Protein AF-A0A0H2UEM6-F1 (afdb_monomer_lite)

pLDDT: mean 78.52, std 19.68, range [37.38, 97.31]

Structure (mmCIF, N/CA/C/O backbone):
data_AF-A0A0H2UEM6-F1
#
_entry.id   AF-A0A0H2UEM6-F1
#
loop_
_atom_site.group_PDB
_atom_site.id
_atom_site.type_symbol
_atom_site.label_atom_id
_atom_site.label_alt_id
_atom_site.label_comp_id
_atom_site.label_asym_id
_atom_site.label_entity_id
_atom_site.label_seq_id
_atom_site.pdbx_PDB_ins_code
_atom_site.Cartn_x
_atom_site.Cartn_y
_atom_site.Cartn_z
_atom_site.occupancy
_atom_site.B_iso_or_equiv
_atom_site.auth_seq_id
_atom_site.auth_comp_id
_atom_site.auth_asym_id
_atom_site.auth_atom_id
_atom_site.pdbx_PDB_model_num
ATOM 1 N N . MET A 1 1 ? -57.113 -42.003 -3.220 1.00 55.44 1 MET A N 1
ATOM 2 C CA . MET A 1 1 ? -56.552 -43.373 -3.128 1.00 55.44 1 MET A CA 1
ATOM 3 C C . MET A 1 1 ? -57.288 -44.228 -4.151 1.00 55.44 1 MET A C 1
ATOM 5 O O . MET A 1 1 ? -58.508 -44.130 -4.165 1.00 55.44 1 MET A O 1
ATOM 9 N N . PRO A 1 2 ? -56.581 -44.899 -5.081 1.00 55.75 2 PRO A N 1
ATO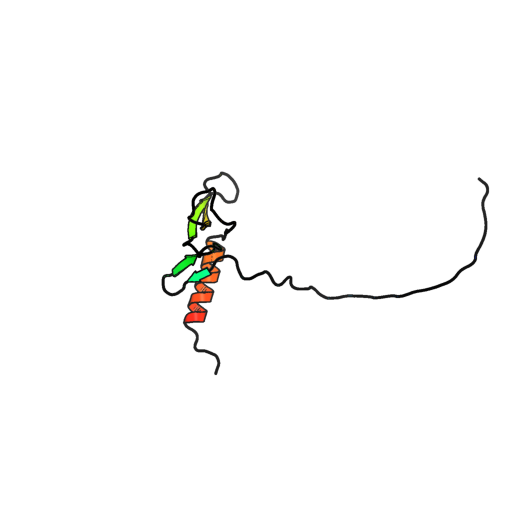M 10 C CA . PRO A 1 2 ? -56.084 -46.258 -4.812 1.00 55.75 2 PRO A CA 1
ATOM 11 C C . PRO A 1 2 ? -54.578 -46.477 -5.132 1.00 55.75 2 PRO A C 1
ATOM 13 O O . PRO A 1 2 ? -53.968 -45.598 -5.744 1.00 55.75 2 PRO A O 1
ATOM 16 N N . PRO A 1 3 ? -53.970 -47.608 -4.693 1.00 58.41 3 PRO A N 1
ATOM 17 C CA . PRO A 1 3 ? -52.530 -47.898 -4.804 1.00 58.41 3 PRO A CA 1
ATOM 18 C C . PRO A 1 3 ? -52.149 -49.117 -5.695 1.00 58.41 3 PRO A C 1
ATOM 20 O O . PRO A 1 3 ? -52.999 -49.947 -5.998 1.00 58.41 3 PRO A O 1
ATOM 23 N N . SER A 1 4 ? -50.828 -49.238 -5.965 1.00 47.62 4 SER A N 1
ATOM 24 C CA . SER A 1 4 ? -50.021 -50.455 -6.298 1.00 47.62 4 SER A CA 1
ATOM 25 C C . SER A 1 4 ? -50.177 -51.058 -7.716 1.00 47.62 4 SER A C 1
ATOM 27 O O . SER A 1 4 ? -51.300 -51.237 -8.154 1.00 47.62 4 SER A O 1
ATOM 29 N N . THR A 1 5 ? -49.185 -51.478 -8.529 1.00 54.12 5 THR A N 1
ATOM 30 C CA . THR A 1 5 ? -47.709 -51.750 -8.540 1.00 54.12 5 THR A CA 1
ATOM 31 C C . THR A 1 5 ? -47.374 -52.258 -9.997 1.00 54.12 5 THR A C 1
ATOM 33 O O . THR A 1 5 ? -48.284 -52.260 -10.819 1.00 54.12 5 THR A O 1
ATOM 36 N N . PRO A 1 6 ? -46.209 -52.853 -10.383 1.00 60.25 6 PRO A N 1
ATOM 37 C CA . PRO A 1 6 ? -44.790 -52.464 -10.283 1.00 60.25 6 PRO A CA 1
ATOM 38 C C . PRO A 1 6 ? -43.955 -52.590 -11.615 1.00 60.25 6 PRO A C 1
ATOM 40 O O . PRO A 1 6 ? -44.342 -53.247 -12.571 1.00 60.25 6 PRO A O 1
ATOM 43 N N . ARG A 1 7 ? -42.710 -52.067 -11.575 1.00 52.59 7 ARG A N 1
ATOM 44 C CA . ARG A 1 7 ? -41.428 -52.551 -12.183 1.00 52.59 7 ARG A CA 1
ATOM 45 C C . ARG A 1 7 ? -41.254 -52.790 -13.706 1.00 52.59 7 ARG A C 1
ATOM 47 O O . ARG A 1 7 ? -41.598 -53.850 -14.212 1.00 52.59 7 ARG A O 1
ATOM 54 N N . ARG A 1 8 ? -40.349 -51.994 -14.313 1.00 51.09 8 ARG A N 1
ATOM 55 C CA . ARG A 1 8 ? -39.096 -52.420 -15.017 1.00 51.09 8 ARG A CA 1
ATOM 56 C C . ARG A 1 8 ? -38.268 -51.152 -15.327 1.00 51.09 8 ARG A C 1
ATOM 58 O O . ARG A 1 8 ? -38.784 -50.258 -15.967 1.00 51.09 8 ARG A O 1
ATOM 65 N N . ALA A 1 9 ? -37.131 -50.845 -14.702 1.00 51.00 9 ALA A N 1
ATOM 66 C CA . ALA A 1 9 ? -35.797 -51.456 -14.661 1.00 51.00 9 ALA A CA 1
ATOM 67 C C . ALA A 1 9 ? -34.918 -51.218 -15.914 1.00 51.00 9 ALA A C 1
ATOM 69 O O . ALA A 1 9 ? -35.208 -51.754 -16.981 1.00 51.00 9 ALA A O 1
ATOM 70 N N . ARG A 1 10 ? -33.735 -50.627 -15.629 1.00 52.66 10 ARG A N 1
ATOM 71 C CA . ARG A 1 10 ? -32.448 -50.598 -16.376 1.00 52.66 10 ARG A CA 1
ATOM 72 C C . ARG A 1 10 ? -32.333 -49.424 -17.380 1.00 52.66 10 ARG A C 1
ATOM 74 O O . ARG A 1 10 ? -33.302 -49.122 -18.045 1.00 52.66 10 ARG A O 1
ATOM 81 N N . ARG A 1 11 ? -31.200 -48.729 -17.566 1.00 45.44 11 ARG A N 1
ATOM 82 C CA . ARG A 1 11 ? -29.790 -49.013 -17.236 1.00 45.44 11 ARG A CA 1
ATOM 83 C C . ARG A 1 11 ? -28.923 -47.759 -17.486 1.00 45.44 11 ARG A C 1
ATOM 85 O O . ARG A 1 11 ? -29.166 -47.074 -18.467 1.00 45.44 11 ARG A O 1
ATOM 92 N N . GLY A 1 12 ? -27.838 -47.620 -16.718 1.00 37.84 12 GLY A N 1
ATOM 93 C CA . GLY A 1 12 ? -26.590 -46.945 -17.124 1.00 37.84 12 GLY A CA 1
ATOM 94 C C . GLY A 1 12 ? -26.554 -45.439 -16.850 1.00 37.84 12 GLY A C 1
ATOM 95 O O . GLY A 1 12 ? -27.508 -44.740 -17.129 1.00 37.84 12 GLY A O 1
ATOM 96 N N . GLY A 1 13 ? -25.495 -44.863 -16.297 1.00 37.38 13 GLY A N 1
ATOM 97 C CA . GLY A 1 13 ? -24.181 -45.386 -15.952 1.00 37.38 13 GLY A CA 1
ATOM 98 C C . GLY A 1 13 ? -23.261 -44.212 -15.614 1.00 37.38 13 GLY A C 1
ATOM 99 O O . GLY A 1 13 ? -23.607 -43.061 -15.860 1.00 37.38 13 GLY A O 1
ATOM 100 N N . GLY A 1 14 ? -22.083 -44.520 -15.079 1.00 38.97 14 GLY A N 1
ATOM 101 C CA . GLY A 1 14 ? -20.974 -43.569 -15.022 1.00 38.97 14 GLY A CA 1
ATOM 102 C C . GLY A 1 14 ? -20.807 -42.890 -13.675 1.00 38.97 14 GLY A C 1
ATOM 103 O O . GLY A 1 14 ? -21.158 -41.730 -13.491 1.00 38.97 14 GLY A O 1
ATOM 104 N N . GLY A 1 15 ? -20.196 -43.617 -12.742 1.00 45.53 15 GLY A N 1
ATOM 105 C CA . GLY A 1 15 ? -19.504 -42.977 -11.640 1.00 45.53 15 GLY A CA 1
ATOM 106 C C . GLY A 1 15 ? -18.360 -42.106 -12.158 1.00 45.53 15 GLY A C 1
ATOM 107 O O . GLY A 1 15 ? -17.701 -42.416 -13.147 1.00 45.53 15 GLY A O 1
ATOM 108 N N . SER A 1 16 ? -18.097 -41.029 -11.438 1.00 50.38 16 SER A N 1
ATOM 109 C CA . SER A 1 16 ? -16.764 -40.459 -11.301 1.00 50.38 16 SER A CA 1
ATOM 110 C C . SER A 1 16 ? -16.706 -39.845 -9.917 1.00 50.38 16 SER A C 1
ATOM 112 O O . SER A 1 16 ? -17.008 -38.672 -9.710 1.00 50.38 16 SER A O 1
ATOM 114 N N . GLY A 1 17 ? -16.339 -40.691 -8.952 1.00 46.75 17 GLY A N 1
ATOM 115 C CA . GLY A 1 17 ? -15.683 -40.219 -7.750 1.00 46.75 17 GLY A CA 1
ATOM 116 C C . GLY A 1 17 ? -14.510 -39.351 -8.185 1.00 46.75 17 GLY A C 1
ATOM 117 O O . GLY A 1 17 ? -13.592 -39.804 -8.863 1.00 46.75 17 GLY A O 1
ATOM 118 N N . GLY A 1 18 ? -14.604 -38.076 -7.843 1.00 42.69 18 GLY A N 1
ATOM 119 C CA . GLY A 1 18 ? -13.611 -37.069 -8.145 1.00 42.69 18 GLY A CA 1
ATOM 120 C C . GLY A 1 18 ? -13.295 -36.284 -6.892 1.00 42.69 18 GLY A C 1
ATOM 121 O O . GLY A 1 18 ? -13.481 -35.075 -6.868 1.00 42.69 18 GLY A O 1
ATOM 122 N N . SER A 1 19 ? -12.783 -36.967 -5.865 1.00 54.09 19 SER A N 1
ATOM 123 C CA . SER A 1 19 ? -11.873 -36.335 -4.911 1.00 54.09 19 SER A CA 1
ATOM 124 C C . SER A 1 19 ? -10.679 -35.778 -5.684 1.00 54.09 19 SER A C 1
ATOM 126 O O . SER A 1 19 ? -9.654 -36.438 -5.847 1.00 54.09 19 SER A O 1
ATOM 128 N N . ARG A 1 20 ? -10.804 -34.546 -6.168 1.00 52.81 20 ARG A N 1
ATOM 129 C CA . ARG A 1 20 ? -9.664 -33.664 -6.399 1.00 52.81 20 ARG A CA 1
ATOM 130 C C . ARG A 1 20 ? -9.831 -32.562 -5.364 1.00 52.81 20 ARG A C 1
ATOM 132 O O . ARG A 1 20 ? -10.603 -31.633 -5.543 1.00 52.81 20 ARG A O 1
ATOM 139 N N . ARG A 1 21 ? -9.372 -32.818 -4.136 1.00 50.41 21 ARG A N 1
ATOM 140 C CA . ARG A 1 21 ? -8.087 -32.282 -3.657 1.00 50.41 21 ARG A CA 1
ATOM 141 C C . ARG A 1 21 ? -7.907 -30.854 -4.149 1.00 50.41 21 ARG A C 1
ATOM 143 O O . ARG A 1 21 ? -7.723 -30.641 -5.343 1.00 50.41 21 ARG A O 1
ATOM 150 N N . GLY A 1 22 ? -8.006 -29.934 -3.192 1.00 48.66 22 GLY A N 1
ATOM 151 C CA . GLY A 1 22 ? -7.962 -28.497 -3.381 1.00 48.66 22 GLY A CA 1
ATOM 152 C C . GLY A 1 22 ? -7.065 -28.090 -4.534 1.00 48.66 22 GLY A C 1
ATOM 153 O O . GLY A 1 22 ? -5.844 -28.227 -4.474 1.00 48.66 22 GLY A O 1
ATOM 154 N N . VAL A 1 23 ? -7.690 -27.520 -5.557 1.00 50.31 23 VAL A N 1
ATOM 155 C CA . VAL A 1 23 ? -7.009 -26.496 -6.327 1.00 50.31 23 VAL A CA 1
ATOM 156 C C . VAL A 1 23 ? -6.768 -25.405 -5.294 1.00 50.31 23 VAL A C 1
ATOM 158 O O . VAL A 1 23 ? -7.693 -24.684 -4.924 1.00 50.31 23 VAL A O 1
ATOM 161 N N . ARG A 1 24 ? -5.551 -25.355 -4.735 1.00 56.47 24 ARG A N 1
ATOM 162 C CA . ARG A 1 24 ? -5.014 -24.105 -4.207 1.00 56.47 24 ARG A CA 1
ATOM 163 C C . ARG A 1 24 ? -5.269 -23.126 -5.338 1.00 56.47 24 ARG A C 1
ATOM 165 O O . ARG A 1 24 ? -4.606 -23.225 -6.368 1.00 56.47 24 ARG A O 1
ATOM 172 N N . ALA A 1 25 ? -6.316 -22.309 -5.207 1.00 53.41 25 ALA A N 1
ATOM 173 C CA . ALA A 1 25 ? -6.522 -21.178 -6.082 1.00 53.41 25 ALA A CA 1
ATOM 174 C C . ALA A 1 25 ? -5.193 -20.451 -5.994 1.00 53.41 25 ALA A C 1
ATOM 176 O O . ALA A 1 25 ? -4.833 -19.969 -4.919 1.00 53.41 25 ALA A O 1
ATOM 177 N N . GLN A 1 26 ? -4.395 -20.559 -7.053 1.00 54.50 26 GLN A N 1
ATOM 178 C CA . GLN A 1 26 ? -3.133 -19.863 -7.126 1.00 54.50 26 GLN A CA 1
ATOM 179 C C . GLN A 1 26 ? -3.573 -18.413 -7.121 1.00 54.50 26 GLN A C 1
ATOM 181 O O . GLN A 1 26 ? -4.105 -17.922 -8.117 1.00 54.50 26 GLN A O 1
ATOM 186 N N . ALA A 1 27 ? -3.541 -17.811 -5.930 1.00 56.84 27 ALA A N 1
ATOM 187 C CA . ALA A 1 27 ? -3.817 -16.410 -5.748 1.00 56.84 27 ALA A CA 1
ATOM 188 C C . ALA A 1 27 ? -2.954 -15.727 -6.800 1.00 56.84 27 ALA A C 1
ATOM 190 O O . ALA A 1 27 ? -1.770 -16.055 -6.927 1.00 56.84 27 ALA A O 1
ATOM 191 N N . GLY A 1 28 ? -3.580 -14.894 -7.632 1.00 59.00 28 GLY A N 1
ATOM 192 C CA . GLY A 1 28 ? -2.851 -14.142 -8.642 1.00 59.00 28 GLY A CA 1
ATOM 193 C C . GLY A 1 28 ? -1.639 -13.439 -8.017 1.00 59.00 28 GLY A C 1
ATOM 194 O O . GLY A 1 28 ? -1.557 -13.341 -6.787 1.00 59.00 28 GLY A O 1
ATOM 195 N N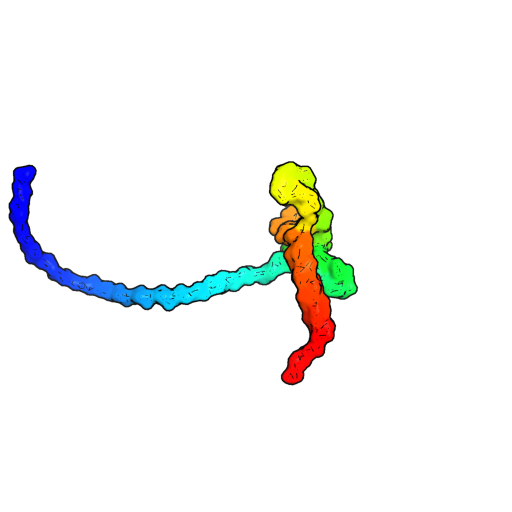 . PRO A 1 29 ? -0.697 -12.958 -8.844 1.00 63.50 29 PRO A N 1
ATOM 196 C CA . PRO A 1 29 ? 0.494 -12.273 -8.355 1.00 63.50 29 PRO A CA 1
ATOM 197 C C . PRO A 1 29 ? 0.131 -11.295 -7.226 1.00 63.50 29 PRO A C 1
ATOM 199 O O . PRO A 1 29 ? -0.897 -10.612 -7.324 1.00 63.50 29 PRO A O 1
ATOM 202 N N . PRO A 1 30 ? 0.906 -11.282 -6.127 1.00 69.75 30 PRO A N 1
ATOM 203 C CA . PRO A 1 30 ? 0.533 -10.548 -4.931 1.00 69.75 30 PRO A CA 1
ATOM 204 C C . PRO A 1 30 ? 0.310 -9.078 -5.289 1.00 69.75 30 PRO A C 1
ATOM 206 O O . PRO A 1 30 ? 1.130 -8.469 -5.974 1.00 69.75 30 PRO A O 1
ATOM 209 N N . LYS A 1 31 ? -0.827 -8.526 -4.851 1.00 83.06 31 LYS A N 1
ATOM 210 C CA . LYS A 1 31 ? -1.199 -7.135 -5.137 1.00 83.06 31 LYS A CA 1
ATOM 211 C C . LYS A 1 31 ? -0.115 -6.183 -4.641 1.00 83.06 31 LYS A C 1
ATOM 213 O O . LYS A 1 31 ? 0.334 -6.315 -3.499 1.00 83.06 31 LYS A O 1
ATOM 218 N N . GLY A 1 32 ? 0.250 -5.210 -5.466 1.00 89.62 32 GLY A N 1
ATOM 219 C CA . GLY A 1 32 ? 1.302 -4.239 -5.191 1.00 89.62 32 GLY A CA 1
ATOM 220 C C . GLY A 1 32 ? 2.714 -4.821 -5.191 1.00 89.62 32 GLY A C 1
ATOM 221 O O . GLY A 1 32 ? 2.958 -5.965 -4.800 1.00 89.62 32 GLY A O 1
ATOM 222 N N . LEU A 1 33 ? 3.662 -3.988 -5.606 1.00 92.88 33 LEU A N 1
ATOM 223 C CA . LEU A 1 33 ? 5.088 -4.294 -5.639 1.00 92.88 33 LEU A CA 1
ATOM 224 C C . LEU A 1 33 ? 5.796 -3.556 -4.503 1.00 92.88 33 LEU A C 1
ATOM 226 O O . LEU A 1 33 ? 5.622 -2.348 -4.366 1.00 92.88 33 LEU A O 1
ATOM 230 N N . PHE A 1 34 ? 6.618 -4.272 -3.742 1.00 93.56 34 PHE A N 1
ATOM 231 C CA . PHE A 1 34 ? 7.587 -3.666 -2.837 1.00 93.56 34 PHE A CA 1
ATOM 232 C C . PHE A 1 34 ? 8.951 -3.616 -3.524 1.00 93.56 34 PHE A C 1
ATOM 234 O O . PHE A 1 34 ? 9.440 -4.640 -3.999 1.00 93.56 34 PHE A O 1
ATOM 241 N N . GLU A 1 35 ? 9.542 -2.429 -3.603 1.00 92.50 35 GLU A N 1
ATOM 242 C CA . GLU A 1 35 ? 10.882 -2.225 -4.143 1.00 92.50 35 GLU A CA 1
ATOM 243 C C . GLU A 1 35 ? 11.878 -2.095 -2.986 1.00 92.50 35 GLU A C 1
ATOM 245 O O . GLU A 1 35 ? 11.866 -1.120 -2.235 1.00 92.50 35 GLU A O 1
ATOM 250 N N . THR A 1 36 ? 12.752 -3.092 -2.838 1.00 89.50 36 THR A N 1
ATOM 251 C CA . THR A 1 36 ? 13.721 -3.177 -1.732 1.00 89.50 36 THR A CA 1
ATOM 252 C C . THR A 1 36 ? 14.806 -2.101 -1.800 1.00 89.50 36 THR A C 1
ATOM 254 O O . THR A 1 36 ? 15.334 -1.713 -0.764 1.00 89.50 36 THR A O 1
ATOM 257 N N . LEU A 1 37 ? 15.117 -1.577 -2.993 1.00 88.56 37 LEU A N 1
ATOM 258 C CA . LEU A 1 37 ? 16.168 -0.568 -3.198 1.00 88.56 37 LEU A CA 1
ATOM 259 C C . LEU A 1 37 ? 15.864 0.770 -2.514 1.00 88.56 37 LEU A C 1
ATOM 261 O O . LEU A 1 37 ? 16.774 1.446 -2.044 1.00 88.56 37 LEU A O 1
ATOM 265 N N . ASN A 1 38 ? 14.594 1.176 -2.491 1.00 89.62 38 ASN A N 1
ATOM 266 C CA . ASN A 1 38 ? 14.155 2.451 -1.920 1.00 89.62 38 ASN A CA 1
ATOM 267 C C . ASN A 1 38 ? 13.113 2.283 -0.805 1.00 89.62 38 ASN A C 1
ATOM 269 O O . ASN A 1 38 ? 12.601 3.286 -0.305 1.00 89.62 38 ASN A O 1
ATOM 273 N N . SER A 1 39 ? 12.805 1.038 -0.429 1.00 89.88 39 SER A N 1
ATOM 274 C CA . SER A 1 39 ? 11.794 0.678 0.565 1.00 89.88 39 SER A CA 1
ATOM 275 C C . SER A 1 39 ? 10.426 1.304 0.276 1.00 89.88 39 SER A C 1
ATOM 277 O O . SER A 1 39 ? 9.774 1.840 1.175 1.00 89.88 39 SER A O 1
ATOM 279 N N . LYS A 1 40 ? 9.987 1.284 -0.990 1.00 93.81 40 LYS A N 1
ATOM 280 C CA . LYS A 1 40 ? 8.697 1.854 -1.403 1.00 93.81 40 LYS A CA 1
ATOM 281 C C . LYS A 1 40 ? 7.723 0.799 -1.897 1.00 93.81 40 LYS A C 1
ATOM 283 O O . LYS A 1 40 ? 8.067 -0.117 -2.641 1.00 93.81 40 LYS A O 1
ATOM 288 N N . TRP A 1 41 ? 6.459 1.020 -1.554 1.00 95.44 41 TRP A N 1
ATOM 289 C CA . TRP A 1 41 ? 5.333 0.321 -2.153 1.00 95.44 41 TRP A CA 1
ATOM 290 C C . TRP A 1 41 ? 4.867 1.008 -3.425 1.00 95.44 41 TRP A C 1
ATOM 292 O O . TRP A 1 41 ? 4.768 2.233 -3.496 1.00 95.44 41 TRP A O 1
ATOM 302 N N . TYR A 1 42 ? 4.494 0.194 -4.400 1.00 95.31 42 TYR A N 1
ATOM 303 C CA . TYR A 1 42 ? 3.895 0.595 -5.659 1.00 95.31 42 TYR A CA 1
ATOM 304 C C . TYR A 1 42 ? 2.570 -0.136 -5.844 1.00 95.31 42 TYR A C 1
ATOM 306 O O . TYR A 1 42 ? 2.449 -1.322 -5.534 1.00 95.31 42 TYR A O 1
ATOM 314 N N . CYS A 1 43 ? 1.567 0.576 -6.347 1.00 95.00 43 CYS A N 1
ATOM 315 C CA . CYS A 1 43 ? 0.257 0.002 -6.638 1.00 95.00 43 CYS A CA 1
ATOM 316 C C . CYS A 1 43 ? 0.253 -0.793 -7.960 1.00 95.00 43 CYS A C 1
ATOM 318 O O . CYS A 1 43 ? 1.272 -0.925 -8.637 1.00 95.00 43 CYS A O 1
ATOM 320 N N . ASP A 1 44 ? -0.926 -1.275 -8.354 1.00 92.12 44 ASP A N 1
ATOM 321 C CA . ASP A 1 44 ? -1.137 -2.081 -9.565 1.00 92.12 44 ASP A CA 1
ATOM 322 C C . ASP A 1 44 ? -1.483 -1.244 -10.819 1.00 92.12 44 ASP A C 1
ATOM 324 O O . ASP A 1 44 ? -1.967 -1.781 -11.814 1.00 92.12 44 ASP A O 1
ATOM 328 N N . CYS A 1 45 ? -1.263 0.078 -10.793 1.00 92.00 45 CYS A N 1
ATOM 329 C CA . CYS A 1 45 ? -1.453 0.928 -11.975 1.00 92.00 45 CYS A CA 1
ATOM 330 C C . CYS A 1 45 ? -0.456 0.575 -13.093 1.00 92.00 45 CYS A C 1
ATOM 332 O O . CYS A 1 45 ? 0.604 0.002 -12.846 1.00 92.00 45 CYS A O 1
ATOM 334 N N . THR A 1 46 ? -0.782 0.958 -14.330 1.00 91.00 46 THR A N 1
ATOM 335 C CA . THR A 1 46 ? 0.131 0.874 -15.480 1.00 91.00 46 THR A CA 1
ATOM 336 C C . THR A 1 46 ? 0.238 2.262 -16.126 1.00 91.00 46 THR A C 1
ATOM 338 O O . THR A 1 46 ? -0.734 2.695 -16.741 1.00 91.00 46 THR A O 1
ATOM 341 N N . PRO A 1 47 ? 1.368 2.984 -15.978 1.00 91.56 47 PRO A N 1
ATOM 342 C CA . PRO A 1 47 ? 2.564 2.610 -15.216 1.00 91.56 47 PRO A CA 1
ATOM 343 C C . PRO A 1 47 ? 2.305 2.540 -13.703 1.00 91.56 47 PRO A C 1
ATOM 345 O O . PRO A 1 47 ? 1.388 3.180 -13.180 1.00 91.56 47 PRO A O 1
ATOM 348 N N . ARG A 1 48 ? 3.121 1.752 -12.991 1.00 92.12 48 ARG A N 1
ATOM 349 C CA . ARG A 1 48 ? 3.019 1.647 -11.532 1.00 92.12 48 ARG A CA 1
ATOM 350 C C . ARG A 1 48 ? 3.327 2.991 -10.894 1.00 92.12 48 ARG A C 1
ATOM 352 O O . ARG A 1 48 ? 4.313 3.638 -11.233 1.00 92.12 48 ARG A O 1
ATOM 359 N N . THR A 1 49 ? 2.505 3.381 -9.930 1.00 94.31 49 THR A N 1
ATOM 360 C CA . THR A 1 49 ? 2.716 4.602 -9.149 1.00 94.31 49 THR A CA 1
ATOM 361 C C . THR A 1 49 ? 2.982 4.261 -7.697 1.00 94.31 49 THR A C 1
ATOM 363 O O . THR A 1 49 ? 2.483 3.250 -7.196 1.00 94.31 49 THR A O 1
ATOM 366 N N . GLN A 1 50 ? 3.750 5.110 -7.019 1.00 96.00 50 GLN A N 1
ATOM 367 C CA . GLN A 1 50 ? 4.034 4.940 -5.600 1.00 96.00 50 GLN A CA 1
ATOM 368 C C . GLN A 1 50 ? 2.717 4.882 -4.809 1.00 96.00 50 GLN A C 1
ATOM 370 O O . GLN A 1 50 ? 1.803 5.678 -5.028 1.00 96.00 50 GLN A O 1
ATOM 375 N N . ALA A 1 51 ? 2.600 3.908 -3.915 1.00 96.31 51 ALA A N 1
ATOM 376 C CA . ALA A 1 51 ? 1.480 3.790 -3.002 1.00 96.31 51 ALA A CA 1
ATOM 377 C C . ALA A 1 51 ? 1.627 4.782 -1.841 1.00 96.31 51 ALA A C 1
ATOM 379 O O . ALA A 1 51 ? 2.732 5.122 -1.416 1.00 96.31 51 ALA A O 1
ATOM 380 N N . ALA A 1 52 ? 0.494 5.223 -1.306 1.00 95.75 52 ALA A N 1
ATOM 381 C CA . ALA A 1 52 ? 0.421 6.069 -0.128 1.00 95.75 52 ALA A CA 1
ATOM 382 C C . ALA A 1 52 ? -0.129 5.274 1.056 1.00 95.75 52 ALA A C 1
ATOM 384 O O . ALA A 1 52 ? -1.087 4.509 0.914 1.00 95.75 52 ALA A O 1
ATOM 385 N N . ILE A 1 53 ? 0.444 5.504 2.235 1.00 95.75 53 ILE A N 1
ATOM 386 C CA . ILE A 1 53 ? -0.088 4.992 3.494 1.00 95.75 53 ILE A CA 1
ATOM 387 C C . ILE A 1 53 ? -1.202 5.917 3.997 1.00 95.75 53 ILE A C 1
ATOM 389 O O . ILE A 1 53 ? -1.060 7.140 4.026 1.00 95.75 53 ILE A O 1
ATOM 393 N N . ARG A 1 54 ? -2.338 5.341 4.380 1.00 95.38 54 ARG A N 1
ATOM 394 C CA . ARG A 1 54 ? -3.485 6.045 4.959 1.00 95.38 54 ARG A CA 1
ATOM 395 C C . ARG A 1 54 ? -3.903 5.362 6.254 1.00 95.38 54 ARG A C 1
ATOM 397 O O . ARG A 1 54 ? -3.719 4.162 6.423 1.00 95.38 54 ARG A O 1
ATOM 404 N N . THR A 1 55 ? -4.502 6.126 7.159 1.00 96.81 55 THR A N 1
ATOM 405 C CA . THR A 1 55 ? -5.029 5.612 8.429 1.00 96.81 55 THR A CA 1
ATOM 406 C C . THR A 1 55 ? -6.547 5.576 8.371 1.00 96.81 55 THR A C 1
ATOM 408 O O . THR A 1 55 ? -7.182 6.539 7.939 1.00 96.81 55 THR A O 1
ATOM 411 N N . VAL A 1 56 ? -7.153 4.480 8.824 1.00 95.94 56 VAL A N 1
ATOM 412 C CA . VAL A 1 56 ? -8.608 4.380 8.955 1.00 95.94 56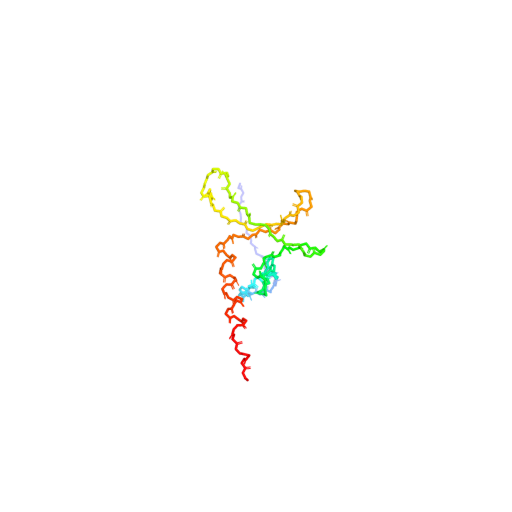 VAL A CA 1
ATOM 413 C C . VAL A 1 56 ? -9.074 5.349 10.041 1.00 95.94 56 VAL A C 1
ATOM 415 O O . VAL A 1 56 ? -8.855 5.124 11.229 1.00 95.94 56 VAL A O 1
ATOM 418 N N . GLN A 1 57 ? -9.732 6.430 9.628 1.00 94.69 57 GLN A N 1
ATOM 419 C CA . GLN A 1 57 ? -10.328 7.413 10.542 1.00 94.69 57 GLN A CA 1
ATOM 420 C C . GLN A 1 57 ? -11.757 7.048 10.954 1.00 94.69 57 GLN A C 1
ATOM 422 O O . GLN A 1 57 ? -12.255 7.529 11.969 1.00 94.69 57 GLN A O 1
ATOM 427 N N . LYS A 1 58 ? -12.421 6.196 10.165 1.00 94.44 58 LYS A N 1
ATOM 428 C CA . LYS A 1 58 ? -13.791 5.760 10.430 1.00 94.44 58 LYS A CA 1
ATOM 429 C C . LYS A 1 58 ? -13.852 4.959 11.730 1.00 94.44 58 LYS A C 1
ATOM 431 O O . LYS A 1 58 ? -13.010 4.094 11.969 1.00 94.44 58 LYS A O 1
ATOM 436 N N . ASP A 1 59 ? -14.879 5.234 12.526 1.00 92.50 59 ASP A N 1
ATOM 437 C CA . A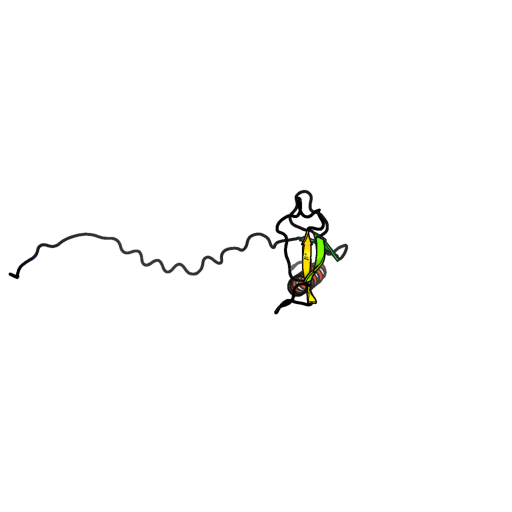SP A 1 59 ? -15.122 4.522 13.774 1.00 92.50 59 ASP A CA 1
ATOM 438 C C . ASP A 1 59 ? -15.499 3.049 13.538 1.00 92.50 59 ASP A C 1
ATOM 440 O O . ASP A 1 59 ? -16.158 2.709 12.549 1.00 92.50 59 ASP A O 1
ATOM 444 N N . GLY A 1 60 ? -15.033 2.166 14.424 1.00 94.50 60 GLY A N 1
ATOM 445 C CA . GLY A 1 60 ? -15.193 0.715 14.318 1.00 94.50 60 GLY A CA 1
ATOM 446 C C . GLY A 1 60 ? -13.910 -0.073 14.600 1.00 94.50 60 GLY A C 1
ATOM 447 O O . GLY A 1 60 ? -12.868 0.484 14.935 1.00 94.50 60 GLY A O 1
ATOM 448 N N . LYS A 1 61 ? -13.971 -1.400 14.414 1.00 93.31 61 LYS A N 1
ATOM 449 C CA . LYS A 1 61 ? -12.893 -2.352 14.767 1.00 93.31 61 LYS A CA 1
ATOM 450 C C . LYS A 1 61 ? -11.523 -2.026 14.155 1.00 93.31 61 LYS A C 1
ATOM 452 O O . LYS A 1 61 ? -10.500 -2.389 14.720 1.00 93.31 61 LYS A O 1
ATOM 457 N N . ASN A 1 62 ? -11.501 -1.371 12.995 1.00 93.31 62 ASN A N 1
ATOM 458 C CA . ASN A 1 62 ? -10.269 -1.055 12.273 1.00 93.31 62 ASN A CA 1
ATOM 459 C C . ASN A 1 62 ? -9.790 0.391 12.473 1.00 93.31 62 ASN A C 1
ATOM 461 O O . ASN A 1 62 ? -8.842 0.794 11.802 1.00 93.31 62 ASN A O 1
ATOM 465 N N . LYS A 1 63 ? -10.428 1.182 13.347 1.00 94.44 63 LYS A N 1
ATOM 466 C CA . LYS A 1 63 ? -10.039 2.575 13.601 1.00 94.44 63 LYS A CA 1
ATOM 467 C C . LYS A 1 63 ? -8.570 2.653 14.023 1.00 94.44 63 LYS A C 1
ATOM 469 O O . LYS A 1 63 ? -8.109 1.869 14.846 1.00 94.44 63 LYS A O 1
ATOM 474 N N . GLY A 1 64 ? -7.834 3.594 13.439 1.00 95.25 64 GLY A N 1
ATOM 475 C CA . GLY A 1 64 ? -6.412 3.801 13.720 1.00 95.25 64 GLY A CA 1
ATOM 476 C C . GLY A 1 64 ? -5.463 2.841 12.997 1.00 95.25 64 GLY A C 1
ATOM 477 O O . GLY A 1 64 ? -4.256 3.070 13.024 1.00 95.25 64 GLY A O 1
ATOM 478 N N . ARG A 1 65 ? -5.965 1.810 12.301 1.00 96.88 65 ARG A N 1
ATOM 479 C CA . ARG A 1 65 ? -5.114 0.916 11.499 1.00 96.88 65 ARG A CA 1
ATOM 480 C C . ARG A 1 65 ? -4.650 1.608 10.219 1.00 96.88 65 ARG A C 1
ATOM 482 O O . ARG A 1 65 ? -5.419 2.341 9.591 1.00 96.88 65 ARG A O 1
ATOM 489 N N . LYS A 1 66 ? -3.402 1.354 9.827 1.00 97.31 66 LYS A N 1
ATOM 490 C CA . LYS A 1 66 ? -2.792 1.887 8.603 1.00 97.31 66 LYS A CA 1
ATOM 491 C C . LYS A 1 66 ? -2.925 0.900 7.448 1.00 97.31 66 LYS A C 1
ATOM 493 O O . LYS A 1 66 ? -2.850 -0.309 7.649 1.00 97.31 66 LYS A O 1
ATOM 498 N N . PHE A 1 67 ? -3.113 1.417 6.244 1.00 96.31 67 PHE A N 1
ATOM 499 C CA . PHE A 1 67 ? -3.182 0.638 5.014 1.00 96.31 67 PHE A CA 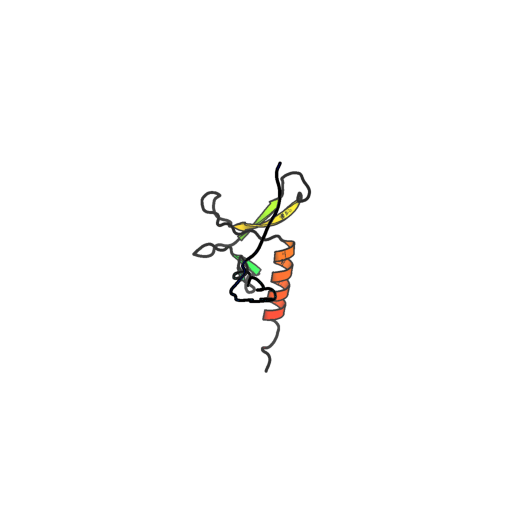1
ATOM 500 C C . PHE A 1 67 ? -2.526 1.398 3.864 1.00 96.31 67 PHE A C 1
ATOM 502 O O . PHE A 1 67 ? -2.591 2.624 3.786 1.00 96.31 67 PHE A O 1
ATOM 509 N N . TRP A 1 68 ? -1.923 0.654 2.954 1.00 95.94 68 TRP A N 1
ATOM 510 C CA . TRP A 1 68 ? -1.361 1.134 1.708 1.00 95.94 68 TRP A CA 1
ATOM 511 C C . TRP A 1 68 ? -2.422 1.112 0.616 1.00 95.94 68 TRP A C 1
ATOM 513 O O . TRP A 1 68 ? -3.188 0.156 0.476 1.00 95.94 68 TRP A O 1
ATOM 523 N N . THR A 1 69 ? -2.471 2.183 -0.165 1.00 95.62 69 THR A N 1
ATOM 524 C CA . THR A 1 69 ? -3.396 2.318 -1.289 1.00 95.62 69 THR A CA 1
ATOM 525 C C . THR A 1 69 ? -2.784 3.149 -2.411 1.00 95.62 69 THR A C 1
ATOM 527 O O . THR A 1 69 ? -1.715 3.739 -2.257 1.00 95.62 69 THR A O 1
ATOM 530 N N . CYS A 1 70 ? -3.434 3.177 -3.570 1.00 95.75 70 CYS A N 1
ATOM 531 C CA . CYS A 1 70 ? -2.979 3.972 -4.701 1.00 95.75 70 CYS A CA 1
ATOM 532 C C . CYS A 1 70 ? -2.971 5.474 -4.347 1.00 95.75 70 CYS A C 1
ATOM 534 O O . CYS A 1 70 ? -3.927 5.995 -3.768 1.00 95.75 70 CYS A O 1
ATOM 536 N N . ALA A 1 71 ? -1.879 6.169 -4.685 1.00 95.00 71 ALA A N 1
ATOM 537 C CA . ALA A 1 71 ? -1.712 7.596 -4.402 1.00 95.00 71 ALA A CA 1
ATOM 538 C C . ALA A 1 71 ? -2.412 8.524 -5.412 1.00 95.00 71 ALA A C 1
ATOM 540 O O . ALA A 1 71 ? -2.455 9.729 -5.179 1.00 95.00 71 ALA A O 1
ATOM 541 N N . GLN A 1 72 ? -2.958 7.979 -6.504 1.00 93.00 72 GLN A N 1
ATOM 542 C CA . GLN A 1 72 ? -3.688 8.742 -7.523 1.00 93.00 72 GLN A CA 1
ATOM 543 C C . GLN A 1 72 ? -4.919 9.464 -6.953 1.00 93.00 72 GLN A C 1
ATOM 545 O O . GLN A 1 72 ? -5.348 9.219 -5.819 1.00 93.00 72 GLN A O 1
ATOM 550 N N . GLU A 1 73 ? -5.533 10.349 -7.740 1.00 90.38 73 GLU A N 1
ATOM 551 C CA . GLU A 1 73 ? -6.815 10.954 -7.370 1.00 90.38 73 GLU A CA 1
ATOM 552 C C . GLU A 1 73 ? -7.925 9.895 -7.255 1.00 90.38 73 GLU A C 1
ATOM 554 O O . GLU A 1 73 ? -7.844 8.820 -7.841 1.00 90.38 73 GLU A O 1
ATOM 559 N N . ARG A 1 74 ? -8.984 10.166 -6.478 1.00 86.56 74 ARG A N 1
ATOM 560 C CA . ARG A 1 74 ? -10.032 9.161 -6.193 1.00 86.56 74 ARG A CA 1
ATOM 561 C C . ARG A 1 74 ? -10.685 8.557 -7.442 1.00 86.56 74 ARG A C 1
ATOM 563 O O . ARG A 1 74 ? -11.202 7.451 -7.341 1.00 86.56 74 ARG A O 1
ATOM 570 N N . ARG A 1 75 ? -10.697 9.277 -8.566 1.00 89.81 75 ARG A N 1
ATOM 571 C CA . ARG A 1 75 ? -11.265 8.800 -9.835 1.00 89.81 75 ARG A CA 1
ATOM 572 C C . ARG A 1 75 ? -10.346 7.831 -10.579 1.00 89.81 75 ARG A C 1
ATOM 574 O O . ARG A 1 75 ? -10.856 6.950 -11.257 1.00 89.81 75 ARG A O 1
ATOM 581 N N . ASP A 1 76 ? -9.038 7.943 -10.369 1.00 91.06 76 ASP A N 1
ATOM 582 C CA . ASP A 1 76 ? -7.998 7.198 -11.091 1.00 91.06 76 ASP A CA 1
ATOM 583 C C . ASP A 1 76 ? -7.241 6.200 -10.192 1.00 91.06 76 ASP A C 1
ATOM 585 O O . ASP A 1 76 ? -6.293 5.537 -10.617 1.00 91.06 76 ASP A O 1
ATOM 589 N N . GLN A 1 77 ? -7.647 6.069 -8.922 1.00 92.56 77 GLN A N 1
ATOM 590 C CA . GLN A 1 77 ? -7.116 5.061 -8.003 1.00 92.56 77 GLN A CA 1
ATOM 591 C C . GLN A 1 77 ? -7.482 3.652 -8.483 1.00 92.56 77 GLN A C 1
ATOM 593 O O . GLN A 1 77 ? -8.655 3.296 -8.589 1.00 92.56 77 GLN A O 1
ATOM 598 N N . CYS A 1 78 ? -6.471 2.802 -8.686 1.00 92.75 78 CYS A N 1
ATOM 599 C CA . CYS A 1 78 ? -6.704 1.367 -8.836 1.00 92.75 78 CYS A CA 1
ATOM 600 C C . CYS A 1 78 ? -7.173 0.738 -7.510 1.00 92.75 78 CYS A C 1
ATOM 602 O O . CYS A 1 78 ? -6.999 1.302 -6.428 1.00 92.75 78 CYS A O 1
ATOM 604 N N . GLY A 1 79 ? -7.703 -0.487 -7.575 1.00 91.19 79 GLY A N 1
ATOM 605 C CA . GLY A 1 79 ? -8.162 -1.259 -6.410 1.00 91.19 79 GLY A CA 1
ATOM 606 C C . GLY A 1 79 ? -7.050 -1.825 -5.513 1.00 91.19 79 GLY A C 1
ATOM 607 O O . GLY A 1 79 ? -7.258 -2.861 -4.873 1.00 91.19 79 GLY A O 1
ATOM 608 N N . PHE A 1 80 ? -5.868 -1.200 -5.495 1.00 94.25 80 PHE A N 1
ATOM 609 C CA . PHE A 1 80 ? -4.764 -1.597 -4.628 1.00 94.25 80 PHE A CA 1
ATOM 610 C C . PHE A 1 80 ? -5.080 -1.258 -3.167 1.00 94.25 80 PHE A C 1
ATOM 612 O O . PHE A 1 80 ? -5.362 -0.108 -2.808 1.00 94.25 80 PHE A O 1
ATOM 619 N N . PHE A 1 81 ? -5.010 -2.288 -2.331 1.00 94.50 81 PHE A N 1
ATOM 620 C CA . PHE A 1 81 ? -5.243 -2.222 -0.899 1.00 94.50 81 PHE A CA 1
ATOM 621 C C . PHE A 1 81 ? -4.381 -3.279 -0.212 1.00 94.50 81 PHE A C 1
ATOM 623 O O . PHE A 1 81 ? -4.453 -4.457 -0.572 1.00 94.50 81 PHE A O 1
ATOM 630 N N . LEU A 1 82 ? -3.602 -2.863 0.780 1.00 95.00 82 LEU A N 1
ATOM 631 C CA . LEU A 1 82 ? -2.754 -3.739 1.582 1.00 95.00 82 LEU A CA 1
ATOM 632 C C . LEU A 1 82 ? -2.690 -3.193 3.010 1.00 95.00 82 LEU A C 1
ATOM 634 O O . LEU A 1 82 ? -2.445 -2.004 3.192 1.00 95.00 82 LEU A O 1
ATOM 638 N N . TRP A 1 83 ? -2.922 -4.014 4.034 1.00 95.88 83 TRP A N 1
ATOM 639 C CA . TRP A 1 83 ? -2.737 -3.550 5.412 1.00 95.88 83 TRP A CA 1
ATOM 640 C C . TRP A 1 83 ? -1.259 -3.309 5.704 1.00 95.88 83 TRP A C 1
ATOM 642 O O . TRP A 1 83 ? -0.402 -4.009 5.180 1.00 95.88 83 TRP A O 1
ATOM 652 N N . ASP A 1 84 ? -0.961 -2.337 6.564 1.00 95.69 84 ASP A N 1
ATOM 653 C CA . ASP A 1 84 ? 0.417 -2.049 6.973 1.00 95.69 84 ASP A CA 1
ATOM 654 C C . ASP A 1 84 ? 1.094 -3.253 7.649 1.00 95.69 84 ASP A C 1
ATOM 656 O O . ASP A 1 84 ? 2.267 -3.517 7.420 1.00 95.69 84 ASP A O 1
ATOM 660 N N . ASP A 1 85 ? 0.341 -4.042 8.418 1.00 95.12 85 ASP A N 1
ATOM 661 C CA . ASP A 1 85 ? 0.846 -5.267 9.050 1.00 95.12 85 ASP A CA 1
ATOM 662 C C . ASP A 1 85 ? 1.256 -6.328 8.009 1.00 95.12 85 ASP A C 1
ATOM 664 O O . ASP A 1 85 ? 2.332 -6.914 8.114 1.00 95.12 85 ASP A O 1
ATOM 668 N N . ASP A 1 86 ? 0.434 -6.518 6.970 1.00 94.12 86 ASP A N 1
ATOM 669 C CA . ASP A 1 86 ? 0.718 -7.443 5.863 1.00 94.12 86 ASP A CA 1
ATOM 670 C C . ASP A 1 86 ? 1.863 -6.926 4.978 1.00 94.12 86 ASP A C 1
ATOM 672 O O . ASP A 1 86 ? 2.658 -7.704 4.450 1.00 94.12 86 ASP A O 1
ATOM 676 N N . ALA A 1 87 ? 1.952 -5.603 4.809 1.00 93.62 87 ALA A N 1
ATOM 677 C CA . ALA A 1 87 ? 3.047 -4.958 4.103 1.00 93.62 87 ALA A CA 1
ATOM 678 C C . ALA A 1 87 ? 4.372 -5.237 4.812 1.00 93.62 87 ALA A C 1
ATOM 680 O O . ALA A 1 87 ? 5.263 -5.801 4.193 1.00 93.62 87 ALA A O 1
ATOM 681 N N . ARG A 1 88 ? 4.472 -4.956 6.116 1.00 93.06 88 ARG A N 1
ATOM 682 C CA . ARG A 1 88 ? 5.696 -5.188 6.901 1.00 93.06 88 ARG A CA 1
ATOM 683 C C . ARG A 1 88 ? 6.174 -6.639 6.857 1.00 93.06 88 ARG A C 1
ATOM 685 O O . ARG A 1 88 ? 7.375 -6.870 6.771 1.00 93.06 88 ARG A O 1
ATOM 692 N N . ALA A 1 89 ? 5.256 -7.608 6.872 1.00 92.19 89 ALA A N 1
ATOM 693 C CA . ALA A 1 89 ? 5.613 -9.017 6.705 1.00 92.19 89 ALA A CA 1
ATOM 694 C C . ALA A 1 89 ? 6.297 -9.268 5.348 1.00 92.19 89 ALA A C 1
ATOM 696 O O . ALA A 1 89 ? 7.382 -9.838 5.297 1.00 92.19 89 ALA A O 1
ATOM 697 N N . ARG A 1 90 ? 5.714 -8.753 4.259 1.00 91.62 90 ARG A N 1
ATOM 698 C CA . ARG A 1 90 ? 6.278 -8.870 2.904 1.00 91.62 90 ARG A CA 1
ATOM 699 C C . ARG A 1 90 ? 7.575 -8.081 2.721 1.00 91.62 90 ARG A C 1
ATOM 701 O O . ARG A 1 90 ? 8.425 -8.489 1.938 1.00 91.62 90 ARG A O 1
ATOM 708 N N . GLU A 1 91 ? 7.712 -6.940 3.392 1.00 91.50 91 GLU A N 1
ATOM 709 C CA . GLU A 1 91 ? 8.941 -6.140 3.387 1.00 91.50 91 GLU A CA 1
ATOM 710 C C . GLU A 1 91 ? 10.096 -6.916 4.013 1.00 91.50 91 GLU A C 1
ATOM 712 O O . GLU A 1 91 ? 11.165 -6.988 3.410 1.00 91.50 91 GLU A O 1
ATOM 717 N N . LEU A 1 92 ? 9.867 -7.520 5.185 1.00 89.44 92 LEU A N 1
ATOM 718 C CA . LEU A 1 92 ? 10.855 -8.342 5.878 1.00 89.44 92 LEU A CA 1
ATOM 719 C C . LEU A 1 92 ? 11.266 -9.538 5.012 1.00 89.44 92 LEU A C 1
ATOM 721 O O . LEU A 1 92 ? 12.450 -9.703 4.742 1.00 89.44 92 LEU A O 1
ATOM 725 N N . GLU A 1 93 ? 10.292 -10.280 4.475 1.00 88.25 93 GLU A N 1
ATOM 726 C CA . GLU A 1 93 ? 10.547 -11.407 3.566 1.00 88.25 93 GLU A CA 1
ATOM 727 C C . GLU A 1 93 ? 11.382 -10.984 2.343 1.00 88.25 93 GLU A C 1
ATOM 729 O O . GLU A 1 93 ? 12.313 -11.680 1.938 1.00 88.25 93 GLU A O 1
ATOM 734 N N . ALA A 1 94 ? 11.074 -9.828 1.746 1.00 86.31 94 ALA A N 1
ATOM 735 C CA . ALA A 1 94 ? 11.805 -9.316 0.591 1.00 86.31 94 ALA A CA 1
ATOM 736 C C . ALA A 1 94 ? 13.229 -8.853 0.947 1.00 86.31 94 ALA A C 1
ATOM 738 O O . ALA A 1 94 ? 14.143 -9.016 0.138 1.00 86.31 94 ALA A O 1
ATOM 739 N N . GLN A 1 95 ? 13.429 -8.283 2.137 1.00 80.88 95 GLN A N 1
ATOM 740 C CA . GLN A 1 95 ? 14.746 -7.889 2.642 1.00 80.88 95 GLN A CA 1
ATOM 741 C C . GLN A 1 95 ? 15.610 -9.111 2.973 1.00 80.88 95 GLN A C 1
ATOM 743 O O . GLN A 1 95 ? 16.787 -9.133 2.615 1.00 80.88 95 GLN A O 1
ATOM 748 N N . GLU A 1 96 ? 15.028 -10.142 3.588 1.00 84.56 96 GLU A N 1
ATOM 749 C CA . GLU A 1 96 ? 15.697 -11.418 3.855 1.00 84.56 96 GLU A CA 1
ATOM 750 C C . GLU A 1 96 ? 16.092 -12.116 2.548 1.00 84.56 96 GLU A C 1
ATOM 752 O O . GLU A 1 96 ? 17.245 -12.513 2.380 1.00 84.56 96 GLU A O 1
ATOM 757 N N . ALA A 1 97 ? 15.181 -12.175 1.571 1.00 80.25 97 ALA A N 1
ATOM 758 C CA . ALA A 1 97 ? 15.463 -12.747 0.257 1.00 80.25 97 ALA A CA 1
ATOM 759 C C . ALA A 1 97 ? 16.552 -11.976 -0.509 1.00 80.25 97 ALA A C 1
ATOM 761 O O . ALA A 1 97 ? 17.360 -12.585 -1.205 1.00 80.25 97 ALA A O 1
ATOM 762 N N . ALA A 1 98 ? 16.606 -10.647 -0.374 1.00 73.75 98 ALA A N 1
ATOM 763 C CA . ALA A 1 98 ? 17.650 -9.827 -0.987 1.00 73.75 98 ALA A CA 1
ATOM 764 C C . ALA A 1 98 ? 19.031 -10.006 -0.322 1.00 73.75 98 ALA A C 1
ATOM 766 O O . ALA A 1 98 ? 20.048 -9.708 -0.948 1.00 73.75 98 ALA A O 1
ATOM 767 N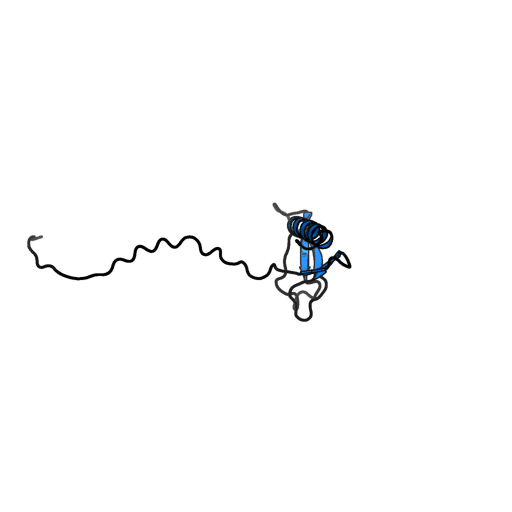 N . GLY A 1 99 ? 19.075 -10.485 0.926 1.00 65.75 99 GLY A N 1
ATOM 768 C CA . GLY A 1 99 ? 20.302 -10.765 1.676 1.00 65.75 99 GLY A CA 1
ATOM 769 C C . GLY A 1 99 ? 20.795 -12.214 1.596 1.00 65.75 99 GLY A C 1
ATOM 770 O O . GLY A 1 99 ? 21.884 -12.506 2.094 1.00 65.75 99 GLY A O 1
ATOM 771 N N . GLN A 1 100 ? 20.032 -13.128 0.991 1.00 57.25 100 GLN A N 1
ATOM 772 C CA . GLN A 1 100 ? 20.380 -14.546 0.930 1.00 57.25 100 GLN A CA 1
ATOM 773 C C . GLN A 1 100 ? 21.157 -14.866 -0.362 1.00 57.25 100 GLN A C 1
ATOM 775 O O . GLN A 1 100 ? 20.662 -14.576 -1.454 1.00 57.25 100 GLN A O 1
ATOM 780 N N . PRO A 1 101 ? 22.366 -15.464 -0.288 1.00 52.06 101 PRO A N 1
ATOM 781 C CA . PRO A 1 101 ? 23.062 -15.913 -1.489 1.00 52.06 101 PRO A CA 1
ATOM 782 C C . PRO A 1 101 ? 22.203 -16.960 -2.222 1.00 52.06 101 PRO A C 1
ATOM 784 O O . PRO A 1 101 ? 21.523 -17.752 -1.557 1.00 52.06 101 PRO A O 1
ATOM 787 N N . PRO A 1 102 ? 22.205 -16.985 -3.570 1.00 52.50 102 PRO A N 1
ATOM 788 C CA . PRO A 1 102 ? 21.459 -17.992 -4.315 1.00 52.50 102 PRO A CA 1
ATOM 789 C C . PRO A 1 102 ? 21.915 -19.395 -3.881 1.00 52.50 102 PRO A C 1
ATOM 791 O O . PRO A 1 102 ? 23.116 -19.592 -3.658 1.00 52.50 102 PRO A O 1
ATOM 794 N N . PRO A 1 103 ? 20.995 -20.369 -3.735 1.00 51.44 103 PRO A N 1
ATOM 795 C CA . PRO A 1 103 ? 21.397 -21.742 -3.456 1.00 51.44 103 PRO A CA 1
ATOM 796 C C . PRO A 1 103 ? 22.320 -22.227 -4.583 1.00 51.44 103 PRO A C 1
ATOM 798 O O . PRO A 1 103 ? 22.017 -22.016 -5.759 1.00 51.44 103 PRO A O 1
ATOM 801 N N . SER A 1 104 ? 23.468 -22.791 -4.190 1.00 57.56 104 SER A N 1
ATOM 802 C CA . SER A 1 104 ? 24.513 -23.318 -5.083 1.00 57.56 104 SER A CA 1
ATOM 803 C C . SER A 1 104 ? 24.049 -24.510 -5.909 1.00 57.56 104 SER A C 1
ATOM 805 O O . SER A 1 104 ? 23.225 -25.299 -5.392 1.00 57.56 104 SER A O 1
#

Organism: Magnaporthiopsis poae (strain ATCC 64411 / 73-15) (NCBI:txid644358)

Radius of gyration: 26.56 Å; chains: 1; bounding box: 81×64×32 Å

Sequence (104 aa):
MPPSTPRRARRGGGGSGGSRRGVRAQAGPPKGLFETLNSKWYCDCTPRTQAAIRTVQKDGKNKGRKFWTCAQERRDQCGFFLWDDDARARELEAQEAAGQPPPS

Foldseek 3Di:
DDDDDDDDDDDDDDDDPDPDDDPPVPPPDPAWDQDLVVRFTWGPDVVTDTWDKDAPCDDDPRHRWIWTFRPDDPVPTDPGIGTPVRSVVVNVVVVVVVPDDPDD

InterPro domains:
  IPR010666 Zinc finger, GRF-type [PF06839] (43-86)
  IPR010666 Zinc finger, GRF-type [PS51999] (43-87)

Secondary structure (DSSP, 8-state):
----------------------------S-SSEEETTTTEEE-S-SS--BEEEEE--SSSTTTT-EEEEE-S-TTT--S-EEEHHHHHHHHHHHHHHHHSPPP-